Protein AF-A0A356UGP3-F1 (afdb_monomer_lite)

Sequence (72 aa):
MPEGTQADYLLSLSPDGKFLVFEKLDWFDQGSLYVLDLDNGQQVMALVNLQADPGFYGNYYLDSVSTKWAIQ

Structure (mmCIF, N/CA/C/O backbone):
data_AF-A0A356UGP3-F1
#
_entry.id   AF-A0A356UGP3-F1
#
loop_
_atom_site.group_PDB
_atom_site.id
_atom_site.type_symbol
_atom_site.label_atom_id
_atom_site.label_alt_id
_atom_site.label_comp_id
_atom_site.label_asym_id
_atom_site.label_entity_id
_atom_site.label_seq_id
_atom_site.pdbx_PDB_ins_code
_atom_site.Cartn_x
_atom_site.Cartn_y
_atom_site.Cartn_z
_atom_site.occupancy
_atom_site.B_iso_or_equiv
_atom_site.auth_seq_id
_atom_site.auth_comp_id
_atom_site.auth_asym_id
_atom_site.auth_atom_id
_atom_site.pdbx_PDB_model_num
ATOM 1 N N . MET A 1 1 ? 24.454 -0.193 -10.648 1.00 48.38 1 MET A N 1
ATOM 2 C CA . MET A 1 1 ? 23.812 1.043 -10.148 1.00 48.38 1 MET A CA 1
ATOM 3 C C . MET A 1 1 ? 23.997 1.054 -8.634 1.00 48.38 1 MET A C 1
ATOM 5 O O . MET A 1 1 ? 23.881 -0.029 -8.070 1.00 48.38 1 MET A O 1
ATOM 9 N N . PRO A 1 2 ? 24.390 2.173 -8.002 1.00 47.97 2 PRO A N 1
ATOM 10 C CA . PRO A 1 2 ? 24.677 2.204 -6.570 1.00 47.97 2 PRO A CA 1
ATOM 11 C C . PRO A 1 2 ? 23.396 2.023 -5.743 1.00 47.97 2 PRO A C 1
ATOM 13 O O . PRO A 1 2 ?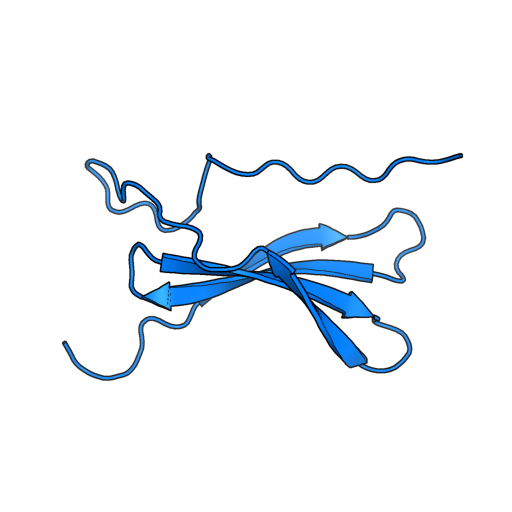 22.297 2.290 -6.225 1.00 47.97 2 PRO A O 1
ATOM 16 N N . GLU A 1 3 ? 23.574 1.535 -4.517 1.00 50.59 3 GLU A N 1
ATOM 17 C CA . GLU A 1 3 ? 22.554 1.351 -3.482 1.00 50.59 3 GLU A CA 1
ATOM 18 C C . GLU A 1 3 ? 21.667 2.601 -3.349 1.00 50.59 3 GLU A C 1
ATOM 20 O O . GLU A 1 3 ? 22.177 3.673 -3.027 1.00 50.59 3 GLU A O 1
ATOM 25 N N . GLY A 1 4 ? 20.357 2.497 -3.608 1.00 55.97 4 GLY A N 1
ATOM 26 C CA . GLY A 1 4 ? 19.453 3.627 -3.340 1.00 55.97 4 GLY A CA 1
ATOM 27 C C . GLY A 1 4 ? 18.231 3.823 -4.236 1.00 55.97 4 GLY A C 1
ATOM 28 O O . GLY A 1 4 ? 17.822 4.963 -4.411 1.00 55.97 4 GLY A O 1
ATOM 29 N N . THR A 1 5 ? 17.613 2.775 -4.784 1.00 56.19 5 THR A N 1
ATOM 30 C CA . THR A 1 5 ? 16.258 2.894 -5.373 1.00 56.19 5 THR A CA 1
ATOM 31 C C . THR A 1 5 ? 15.203 2.218 -4.500 1.00 56.19 5 THR A C 1
ATOM 33 O O . THR A 1 5 ? 14.273 1.604 -4.999 1.00 56.19 5 THR A O 1
ATOM 36 N N . GLN A 1 6 ? 15.344 2.343 -3.175 1.00 65.88 6 GLN A N 1
ATOM 37 C CA . GLN A 1 6 ? 14.242 2.044 -2.263 1.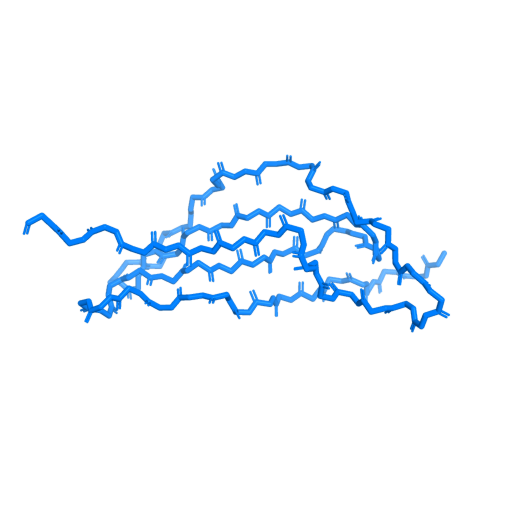00 65.88 6 GLN A CA 1
ATOM 38 C C . GLN A 1 6 ? 13.373 3.296 -2.156 1.00 65.88 6 GLN A C 1
ATOM 40 O O . GLN A 1 6 ? 13.833 4.343 -1.695 1.00 65.88 6 GLN A O 1
ATOM 45 N N . ALA A 1 7 ? 12.137 3.185 -2.622 1.00 75.88 7 A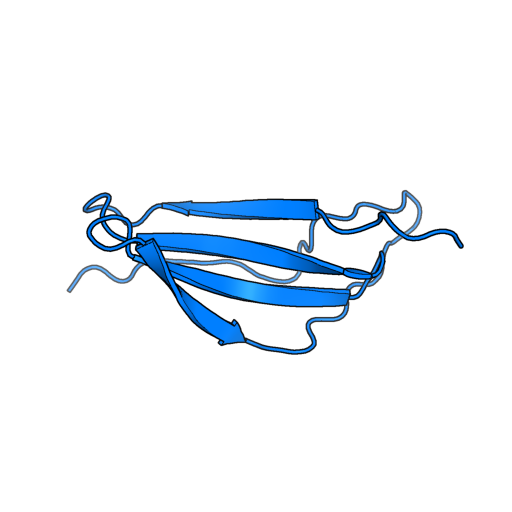LA A N 1
ATOM 46 C CA . ALA A 1 7 ? 11.091 4.175 -2.438 1.00 75.88 7 ALA A CA 1
ATOM 47 C C . ALA A 1 7 ? 9.871 3.472 -1.848 1.00 75.88 7 ALA A C 1
ATOM 49 O O . ALA A 1 7 ? 9.567 2.341 -2.232 1.00 75.88 7 ALA A O 1
ATOM 50 N N . ASP A 1 8 ? 9.188 4.168 -0.942 1.00 83.31 8 ASP A N 1
ATOM 51 C CA . ASP A 1 8 ? 7.935 3.701 -0.370 1.00 83.31 8 ASP A CA 1
ATOM 52 C C . ASP A 1 8 ? 6.786 4.549 -0.926 1.00 83.31 8 ASP A C 1
ATOM 54 O O . ASP A 1 8 ? 6.812 5.784 -0.851 1.00 83.31 8 ASP A O 1
ATOM 58 N N . TYR A 1 9 ? 5.767 3.892 -1.476 1.00 84.31 9 TYR A N 1
ATOM 59 C CA . TYR A 1 9 ? 4.601 4.543 -2.068 1.00 84.31 9 TYR A CA 1
ATOM 60 C C . TYR A 1 9 ? 3.342 4.242 -1.263 1.00 84.31 9 TYR A C 1
ATOM 62 O O . TYR A 1 9 ? 2.943 3.091 -1.093 1.00 84.31 9 TYR A O 1
ATOM 70 N N . LEU A 1 10 ? 2.695 5.296 -0.763 1.00 84.31 10 LEU A N 1
ATOM 71 C CA . LEU A 1 10 ? 1.444 5.184 -0.016 1.00 84.31 10 LEU A CA 1
ATOM 72 C C . LEU A 1 10 ? 0.293 4.904 -0.981 1.00 84.31 10 LEU A C 1
ATOM 74 O O . LEU A 1 10 ? -0.015 5.736 -1.832 1.00 84.31 10 LEU A O 1
ATOM 78 N N . LEU A 1 11 ? -0.380 3.767 -0.810 1.00 86.19 11 LEU A N 1
ATOM 79 C CA . LEU A 1 11 ? -1.495 3.385 -1.675 1.00 86.19 11 LEU A CA 1
ATOM 80 C C . LEU A 1 11 ? -2.846 3.654 -1.022 1.00 86.19 11 LEU A C 1
ATOM 82 O O . LEU A 1 11 ? -3.766 4.138 -1.680 1.00 86.19 11 LEU A O 1
ATOM 86 N N . SER A 1 12 ? -3.006 3.314 0.260 1.00 92.75 12 SER A N 1
ATOM 87 C CA . SER A 1 12 ? -4.311 3.448 0.910 1.00 92.75 12 SER A CA 1
ATOM 88 C C . SER A 1 12 ? -4.246 3.399 2.432 1.00 92.75 12 SER A C 1
ATOM 90 O O . SER A 1 12 ? -3.708 2.452 2.997 1.00 92.75 12 SER A O 1
ATOM 92 N N . LEU A 1 13 ? -4.875 4.373 3.091 1.00 95.00 13 LEU A N 1
ATOM 93 C CA . LEU A 1 13 ? -5.210 4.313 4.516 1.00 95.00 13 LEU A CA 1
ATOM 94 C C . LEU A 1 13 ? -6.579 3.635 4.689 1.00 95.00 13 LEU A C 1
ATOM 96 O O . LEU A 1 13 ? -7.503 3.916 3.920 1.00 95.00 13 LEU A O 1
ATOM 100 N N . SER A 1 14 ? -6.721 2.759 5.682 1.00 95.38 14 SER A N 1
ATOM 101 C CA . SER A 1 14 ? -8.009 2.152 6.020 1.00 95.38 14 SER A CA 1
ATOM 102 C C . SER A 1 14 ? -9.015 3.20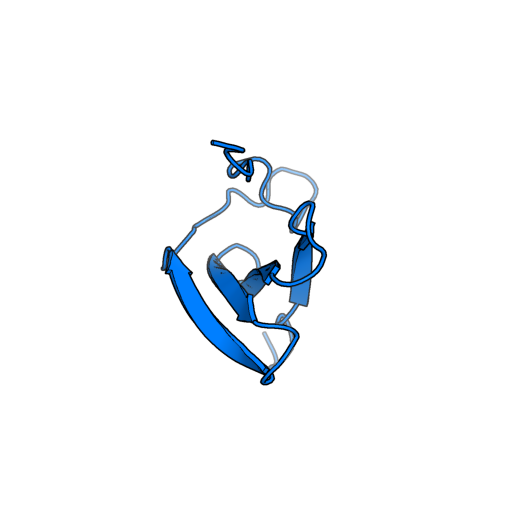0 6.508 1.00 95.38 14 SER A C 1
ATOM 104 O O . SER A 1 14 ? -8.620 4.203 7.104 1.00 95.38 14 SER A O 1
ATOM 106 N N . PRO A 1 15 ? -10.331 2.998 6.294 1.00 95.69 15 PRO A N 1
ATOM 107 C CA . PRO A 1 15 ? -11.349 3.960 6.723 1.00 95.69 15 PRO A CA 1
ATOM 108 C C . PRO A 1 15 ? -11.349 4.244 8.230 1.00 95.69 15 PRO A C 1
ATOM 110 O O . PRO A 1 15 ? -11.711 5.340 8.648 1.00 95.69 15 PRO A O 1
ATOM 113 N N . ASP A 1 16 ? -10.951 3.262 9.040 1.00 95.56 16 ASP A N 1
ATOM 114 C CA . ASP A 1 16 ? -10.819 3.384 10.494 1.00 95.56 16 ASP A CA 1
ATOM 115 C C . ASP A 1 16 ? -9.462 3.957 10.941 1.00 95.56 16 ASP A C 1
ATOM 117 O O . ASP A 1 16 ? -9.249 4.155 12.135 1.00 95.56 16 ASP A O 1
ATOM 121 N N . GLY A 1 17 ? -8.552 4.235 10.002 1.00 95.62 17 GLY A N 1
ATOM 122 C CA . GLY A 1 17 ? -7.241 4.825 10.259 1.00 95.62 17 GLY A CA 1
ATOM 123 C C . GLY A 1 17 ? -6.231 3.893 10.928 1.00 95.62 17 GLY A C 1
ATOM 124 O O . GLY A 1 17 ? -5.190 4.377 11.363 1.00 95.62 17 GLY A O 1
ATOM 125 N N . LYS A 1 18 ? -6.513 2.589 11.027 1.00 96.62 18 LYS A N 1
ATOM 126 C CA . LYS A 1 18 ? -5.653 1.619 11.726 1.00 96.62 18 LYS A CA 1
ATOM 127 C C . LYS A 1 18 ? -4.611 0.949 10.849 1.00 96.62 18 LYS A C 1
ATOM 129 O O . LYS A 1 18 ? -3.588 0.501 11.355 1.00 96.62 18 LYS A O 1
ATOM 134 N N . PHE A 1 19 ? -4.858 0.869 9.547 1.00 97.12 19 PHE A N 1
ATOM 135 C CA . PHE A 1 19 ? -3.996 0.151 8.624 1.00 97.12 19 PHE A CA 1
ATOM 136 C C . PHE A 1 19 ? -3.589 1.022 7.450 1.00 97.12 19 PHE A C 1
ATOM 138 O O . PHE A 1 19 ? -4.397 1.756 6.882 1.00 97.12 19 PHE A O 1
ATOM 145 N N . LEU A 1 20 ? -2.336 0.885 7.040 1.00 96.12 20 LEU A N 1
ATOM 146 C CA . LEU A 1 20 ? -1.790 1.546 5.868 1.00 96.12 20 LEU A CA 1
ATOM 147 C C . LEU A 1 20 ? -1.263 0.503 4.888 1.00 96.12 20 LEU A C 1
ATOM 149 O O . LEU A 1 20 ? -0.391 -0.289 5.235 1.00 96.12 20 LEU A O 1
ATOM 153 N N . VAL A 1 21 ? -1.761 0.533 3.655 1.00 94.38 21 VAL A N 1
ATOM 154 C CA . VAL A 1 21 ? -1.175 -0.216 2.542 1.00 94.38 21 VAL A CA 1
ATOM 155 C C . VAL A 1 21 ? -0.171 0.668 1.827 1.00 94.38 21 VAL A C 1
ATOM 157 O O . VAL A 1 21 ? -0.509 1.767 1.371 1.00 94.38 21 VAL A O 1
ATOM 160 N N . PHE A 1 22 ? 1.048 0.167 1.708 1.00 91.25 22 PHE A N 1
ATOM 161 C CA . PHE A 1 22 ? 2.122 0.824 0.985 1.00 91.25 22 PHE A CA 1
ATOM 162 C C . PHE A 1 22 ? 2.916 -0.196 0.176 1.00 91.25 22 PHE A C 1
ATOM 164 O O . PHE A 1 22 ? 2.966 -1.385 0.500 1.00 91.25 22 PHE A O 1
ATOM 171 N N . GLU A 1 23 ? 3.510 0.280 -0.902 1.00 88.50 23 GLU A N 1
ATOM 172 C CA . GLU A 1 23 ? 4.493 -0.461 -1.670 1.00 88.50 23 GLU A CA 1
ATOM 173 C C . GLU A 1 23 ? 5.887 -0.075 -1.199 1.00 88.50 23 GLU A C 1
ATOM 175 O O . GLU A 1 23 ? 6.138 1.098 -0.930 1.00 88.50 23 GLU A O 1
ATOM 180 N N . LYS A 1 24 ? 6.784 -1.055 -1.146 1.00 88.31 24 LYS A N 1
ATOM 181 C CA . LYS A 1 24 ? 8.217 -0.832 -1.011 1.00 88.31 24 LYS A CA 1
ATOM 182 C C . LYS A 1 24 ? 8.920 -1.393 -2.238 1.00 88.31 24 LYS A C 1
ATOM 184 O O . LYS A 1 24 ? 8.766 -2.579 -2.541 1.00 88.31 24 LYS A O 1
ATOM 189 N N . LEU A 1 25 ? 9.684 -0.545 -2.920 1.00 83.81 25 LEU A N 1
ATOM 190 C CA . LEU A 1 25 ? 10.517 -0.960 -4.043 1.00 83.81 25 LEU A CA 1
ATOM 191 C C . LEU A 1 25 ? 11.822 -1.582 -3.553 1.00 83.81 25 LEU A C 1
ATOM 193 O O . LEU A 1 25 ? 12.540 -0.996 -2.741 1.00 83.81 25 LEU A O 1
ATOM 197 N N . ASP A 1 26 ? 12.143 -2.748 -4.100 1.00 81.62 26 ASP A N 1
ATOM 198 C CA . ASP A 1 26 ? 13.448 -3.393 -3.964 1.00 81.62 26 ASP A CA 1
ATOM 199 C C . ASP A 1 26 ? 14.366 -3.014 -5.141 1.00 81.62 26 ASP A C 1
ATOM 201 O O . ASP A 1 26 ? 15.593 -2.988 -5.003 1.00 81.62 26 ASP A O 1
ATOM 205 N N . TRP A 1 27 ? 13.769 -2.692 -6.296 1.00 80.38 27 TRP A N 1
ATOM 206 C CA . TRP A 1 27 ? 14.434 -2.234 -7.514 1.00 80.38 27 TRP A CA 1
ATOM 207 C C . TRP A 1 27 ? 13.528 -1.291 -8.323 1.00 80.38 27 TRP A C 1
ATOM 209 O O . TRP A 1 27 ? 12.360 -1.109 -7.996 1.00 80.38 27 TRP A O 1
ATOM 219 N N . PHE A 1 28 ? 14.050 -0.683 -9.394 1.00 75.88 28 PHE A N 1
ATOM 220 C CA . PHE A 1 28 ? 13.326 0.358 -10.142 1.00 75.88 28 PHE A CA 1
ATOM 221 C C . PHE A 1 28 ? 12.002 -0.111 -10.776 1.00 75.88 28 PHE A C 1
ATOM 223 O O . PHE A 1 28 ? 11.142 0.715 -11.060 1.00 75.88 28 PHE A O 1
ATOM 230 N N . ASP A 1 29 ? 11.855 -1.408 -11.025 1.00 79.38 29 ASP A N 1
ATOM 231 C CA . AS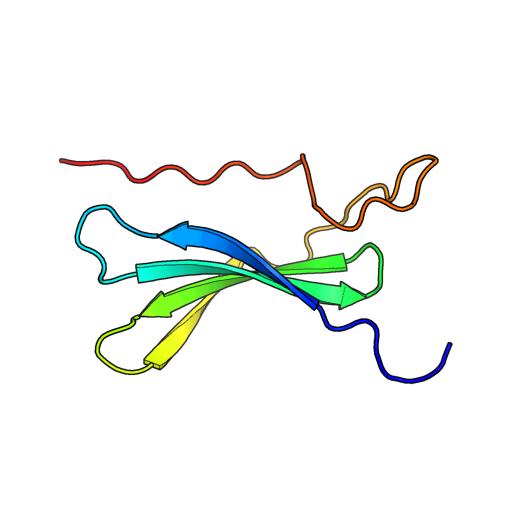P A 1 29 ? 10.680 -2.052 -11.613 1.00 79.38 29 ASP A CA 1
ATOM 232 C C . ASP A 1 29 ? 10.143 -3.191 -10.735 1.00 79.38 29 ASP A C 1
ATOM 234 O O . ASP A 1 29 ? 9.291 -3.954 -11.184 1.00 79.38 29 ASP A O 1
ATOM 238 N N . GLN A 1 30 ? 10.641 -3.335 -9.503 1.00 83.56 30 GLN A N 1
ATOM 239 C CA . GLN A 1 30 ? 10.300 -4.454 -8.632 1.00 83.56 30 GLN A CA 1
ATOM 240 C C . GLN A 1 30 ? 10.035 -4.000 -7.198 1.00 83.56 30 GLN A C 1
ATOM 242 O O . GLN A 1 30 ? 10.847 -3.299 -6.592 1.00 83.56 30 GLN A O 1
ATOM 247 N N . GLY A 1 31 ? 8.941 -4.490 -6.623 1.00 87.25 31 GLY A N 1
ATOM 248 C CA . GLY A 1 31 ? 8.567 -4.202 -5.245 1.00 87.25 31 GLY A CA 1
ATOM 249 C C . GLY A 1 31 ? 7.658 -5.251 -4.618 1.00 87.25 31 GLY A C 1
ATOM 250 O O . GLY A 1 31 ? 7.350 -6.300 -5.193 1.00 87.25 31 GLY A O 1
ATOM 251 N N . SER A 1 32 ? 7.235 -4.958 -3.395 1.00 89.94 32 SER A N 1
ATOM 252 C CA . SER A 1 32 ? 6.293 -5.768 -2.624 1.00 89.94 32 SER A CA 1
ATOM 253 C C . SER A 1 32 ? 5.288 -4.872 -1.903 1.00 89.94 32 SER A C 1
ATOM 255 O O . SER A 1 32 ? 5.600 -3.743 -1.518 1.00 89.94 32 SER A O 1
ATOM 257 N N . LEU A 1 33 ? 4.075 -5.385 -1.690 1.00 91.38 33 LEU A N 1
ATOM 258 C CA . LEU A 1 33 ? 3.048 -4.694 -0.911 1.00 91.38 33 LEU A CA 1
ATOM 259 C C . LEU A 1 33 ? 3.117 -5.098 0.544 1.00 91.38 33 LEU A C 1
ATOM 261 O O . LEU A 1 33 ? 3.199 -6.283 0.883 1.00 91.38 33 LEU A O 1
ATOM 265 N N . TYR A 1 34 ? 2.952 -4.102 1.394 1.00 93.94 34 TYR A N 1
ATOM 266 C CA . TYR A 1 34 ? 2.908 -4.253 2.828 1.00 93.94 34 TYR A CA 1
ATOM 267 C C . TYR A 1 34 ? 1.636 -3.633 3.386 1.00 93.94 34 TYR A C 1
ATOM 269 O O . TYR A 1 34 ? 1.110 -2.646 2.868 1.00 93.94 34 TYR A O 1
ATOM 277 N N . VAL A 1 35 ? 1.164 -4.219 4.479 1.00 96.31 35 VAL A N 1
ATOM 278 C CA . VAL A 1 35 ? 0.162 -3.636 5.363 1.00 96.31 35 VAL A CA 1
ATOM 279 C C . VAL A 1 35 ? 0.856 -3.322 6.680 1.00 96.31 35 VAL A C 1
ATOM 281 O O . VAL A 1 35 ? 1.415 -4.215 7.317 1.00 96.31 35 VAL A O 1
ATOM 284 N N . LEU A 1 36 ? 0.841 -2.052 7.066 1.00 97.25 36 LEU A N 1
ATOM 285 C CA . LEU A 1 36 ? 1.303 -1.562 8.358 1.00 97.25 36 LEU A CA 1
ATOM 286 C C . LEU A 1 36 ? 0.102 -1.399 9.288 1.00 97.25 36 LEU A C 1
ATOM 288 O O . LEU A 1 36 ? -0.835 -0.675 8.956 1.00 97.25 36 LEU A O 1
ATOM 292 N N . ASP A 1 37 ? 0.162 -2.035 10.451 1.00 97.81 37 ASP A N 1
ATOM 293 C CA . ASP A 1 37 ? -0.670 -1.718 11.608 1.00 97.81 37 ASP A CA 1
ATOM 294 C C . ASP A 1 37 ? -0.104 -0.460 12.290 1.00 97.81 37 ASP A C 1
ATOM 296 O O . ASP A 1 37 ? 1.059 -0.420 12.702 1.00 97.81 37 ASP A O 1
ATOM 300 N N . LEU A 1 38 ? -0.914 0.596 12.358 1.00 96.94 38 LEU A N 1
ATOM 301 C CA . LEU A 1 38 ? -0.518 1.899 12.892 1.00 96.94 38 LEU A CA 1
ATOM 302 C C . LEU A 1 38 ? -0.600 1.975 14.422 1.00 96.94 38 LEU A C 1
ATOM 304 O O . LEU A 1 38 ? 0.009 2.873 15.004 1.00 96.94 38 LEU A O 1
ATOM 308 N N . ASP A 1 39 ? -1.295 1.043 15.076 1.00 97.06 39 ASP A N 1
ATOM 309 C CA . ASP A 1 39 ? -1.402 1.008 16.536 1.00 97.06 39 ASP A CA 1
ATOM 310 C C . ASP A 1 39 ? -0.119 0.443 17.167 1.00 97.06 39 ASP A C 1
ATOM 312 O O . ASP A 1 39 ? 0.318 0.903 18.225 1.00 97.06 39 ASP A O 1
ATOM 316 N N . ASN A 1 40 ? 0.502 -0.556 16.528 1.00 97.00 40 ASN A N 1
ATOM 317 C CA . ASN A 1 40 ? 1.673 -1.262 17.070 1.00 97.00 40 ASN A CA 1
ATOM 318 C C . ASN A 1 40 ? 2.928 -1.224 16.177 1.00 97.00 40 ASN A C 1
ATOM 320 O O . ASN A 1 40 ? 3.993 -1.672 16.609 1.00 97.00 40 ASN A O 1
ATOM 324 N N . GLY A 1 41 ? 2.836 -0.686 14.960 1.00 96.25 41 GLY A N 1
ATOM 325 C CA . GLY A 1 41 ? 3.956 -0.582 14.024 1.00 96.25 41 GLY A CA 1
ATOM 326 C C . GLY A 1 41 ? 4.307 -1.887 13.301 1.00 96.25 41 GLY A C 1
ATOM 327 O O . GLY A 1 41 ? 5.312 -1.938 12.587 1.00 96.25 41 GLY A O 1
ATOM 328 N N . GLN A 1 42 ? 3.527 -2.954 13.484 1.00 97.44 42 GLN A N 1
ATOM 329 C CA . GLN A 1 42 ? 3.778 -4.239 12.848 1.00 97.44 42 GLN A CA 1
ATOM 330 C C . GLN A 1 42 ? 3.500 -4.154 11.349 1.00 97.44 42 GLN A C 1
ATOM 332 O O . GLN A 1 42 ? 2.464 -3.664 10.908 1.00 97.44 42 GLN A O 1
ATOM 337 N N . GLN A 1 43 ? 4.424 -4.691 10.557 1.00 95.00 43 GLN A N 1
ATOM 338 C CA . GLN A 1 43 ? 4.296 -4.765 9.108 1.00 95.00 43 GLN A CA 1
ATOM 339 C C . GLN A 1 43 ? 4.130 -6.213 8.667 1.00 95.00 43 GLN A C 1
ATOM 341 O O . GLN A 1 43 ? 4.861 -7.101 9.114 1.00 95.00 43 GLN A O 1
ATOM 346 N N . VAL A 1 44 ? 3.189 -6.440 7.756 1.00 95.31 44 VAL A N 1
ATOM 347 C CA . VAL A 1 44 ? 2.979 -7.729 7.097 1.00 95.31 44 VAL A CA 1
ATOM 348 C C . VAL A 1 44 ? 3.100 -7.536 5.597 1.00 95.31 44 VAL A C 1
ATOM 350 O O . VAL A 1 44 ? 2.450 -6.677 5.010 1.00 95.31 44 VAL A O 1
ATOM 353 N N . MET A 1 45 ? 3.931 -8.361 4.977 1.00 93.62 45 MET A N 1
ATOM 354 C CA . MET A 1 45 ? 4.057 -8.441 3.529 1.00 93.62 45 MET A CA 1
ATOM 355 C C . MET A 1 45 ? 2.833 -9.175 2.965 1.00 93.62 45 MET A C 1
ATOM 357 O O . MET A 1 45 ? 2.611 -10.345 3.278 1.00 93.62 45 MET A O 1
ATOM 361 N N . ALA A 1 46 ? 2.016 -8.477 2.180 1.00 91.75 46 ALA A N 1
ATOM 362 C CA . ALA A 1 46 ? 0.751 -8.987 1.652 1.00 91.75 46 ALA A CA 1
ATOM 363 C C . ALA A 1 46 ? 0.893 -9.591 0.249 1.00 91.75 46 ALA A C 1
ATOM 365 O O . ALA A 1 46 ? 0.186 -10.540 -0.090 1.00 91.75 46 ALA A O 1
ATOM 366 N N . LEU A 1 47 ? 1.805 -9.052 -0.563 1.00 88.50 47 LEU A N 1
ATOM 367 C CA . LEU A 1 47 ? 2.080 -9.526 -1.917 1.00 88.50 47 LEU A CA 1
ATOM 368 C C . LEU A 1 47 ? 3.558 -9.313 -2.248 1.00 88.50 47 LEU A C 1
ATOM 370 O O . LEU A 1 47 ? 4.119 -8.278 -1.894 1.00 88.50 47 LEU A O 1
ATOM 374 N N . VAL A 1 48 ? 4.170 -10.282 -2.929 1.00 88.25 48 VAL A N 1
ATOM 375 C CA . VAL A 1 48 ? 5.614 -10.308 -3.203 1.00 88.25 48 VAL A CA 1
ATOM 376 C C . VAL A 1 48 ? 5.913 -10.315 -4.688 1.00 88.25 48 VAL A C 1
ATOM 378 O O . VAL A 1 48 ? 5.124 -10.851 -5.467 1.00 88.25 48 VAL A O 1
ATOM 381 N N . ASN A 1 49 ? 7.092 -9.803 -5.049 1.00 82.81 49 ASN A N 1
ATOM 382 C CA . ASN A 1 49 ? 7.623 -9.822 -6.414 1.00 82.81 49 ASN A CA 1
ATOM 383 C C . ASN A 1 49 ? 6.654 -9.215 -7.434 1.00 82.81 49 ASN A C 1
ATOM 385 O O . ASN A 1 49 ? 6.437 -9.772 -8.512 1.00 82.81 49 ASN A O 1
ATOM 389 N N . LEU A 1 50 ? 6.064 -8.073 -7.083 1.00 83.12 50 LEU A N 1
ATOM 390 C CA . LEU A 1 50 ? 5.383 -7.249 -8.063 1.00 83.12 50 LEU A CA 1
ATOM 391 C C . LEU A 1 50 ? 6.423 -6.696 -9.024 1.00 83.12 50 LEU A C 1
ATOM 393 O O . LEU A 1 50 ? 7.396 -6.085 -8.587 1.00 83.12 50 LEU A O 1
ATOM 397 N N . GLN A 1 51 ? 6.205 -6.924 -10.314 1.00 82.62 51 GLN A N 1
ATOM 398 C CA . GLN A 1 51 ? 7.044 -6.379 -11.366 1.00 82.62 51 GLN A CA 1
ATOM 399 C C . GLN A 1 51 ? 6.223 -5.434 -12.239 1.00 82.62 51 GLN A C 1
ATOM 401 O O . GLN A 1 51 ? 5.161 -5.807 -12.743 1.00 82.62 51 GLN A O 1
ATOM 406 N N . ALA A 1 52 ? 6.725 -4.214 -12.383 1.00 74.44 52 ALA A N 1
ATOM 407 C CA . ALA A 1 52 ? 6.182 -3.162 -13.224 1.00 74.44 52 ALA A CA 1
ATOM 408 C C . ALA A 1 52 ? 6.837 -3.184 -14.598 1.00 74.44 52 ALA A C 1
ATOM 410 O O . ALA A 1 52 ? 8.029 -3.458 -14.706 1.00 74.44 52 ALA A O 1
ATOM 411 N N . ASP A 1 53 ? 6.109 -2.777 -15.635 1.00 75.44 53 ASP A N 1
ATOM 412 C CA . ASP A 1 53 ? 6.791 -2.164 -16.771 1.00 75.44 53 ASP A CA 1
ATOM 413 C C . ASP A 1 53 ? 7.047 -0.691 -16.400 1.00 75.44 53 ASP A C 1
ATOM 415 O O . ASP A 1 53 ? 6.081 0.047 -16.194 1.00 75.44 53 ASP A O 1
ATOM 419 N N . PRO A 1 54 ? 8.309 -0.232 -16.296 1.00 69.44 54 PRO A N 1
ATOM 420 C CA . PRO A 1 54 ? 8.614 1.170 -15.990 1.00 69.44 54 PRO A CA 1
AT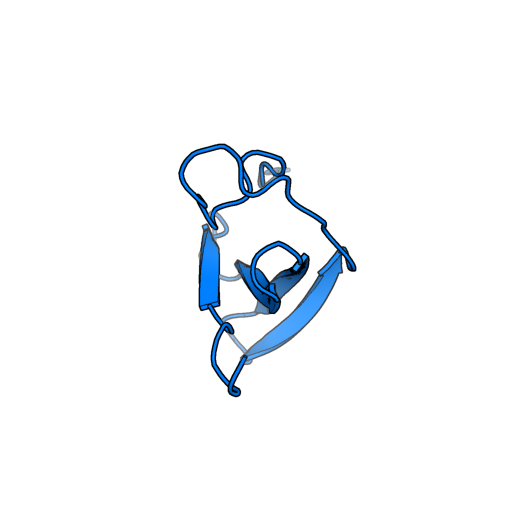OM 421 C C . PRO A 1 54 ? 8.051 2.148 -17.041 1.00 69.44 54 PRO A C 1
ATOM 423 O O . PRO A 1 54 ? 7.966 3.359 -16.798 1.00 69.44 54 PRO A O 1
ATOM 426 N N . GLY A 1 55 ? 7.663 1.649 -18.220 1.00 70.62 55 GLY A N 1
ATOM 427 C CA . GLY A 1 55 ? 7.113 2.435 -19.310 1.00 70.62 55 GLY A CA 1
ATOM 428 C C . GLY A 1 55 ? 8.111 3.454 -19.866 1.00 70.62 55 GLY A C 1
ATOM 429 O O . GLY A 1 55 ? 9.272 3.541 -19.468 1.00 70.62 55 GLY A O 1
ATOM 430 N N . PHE A 1 56 ? 7.653 4.276 -20.811 1.00 66.75 56 PHE A N 1
ATOM 431 C CA . PHE A 1 56 ? 8.526 5.226 -21.516 1.00 66.75 56 PHE A CA 1
ATOM 432 C C . PHE A 1 56 ? 9.129 6.313 -20.605 1.00 66.75 56 PHE A C 1
ATOM 434 O O . PHE A 1 56 ? 10.203 6.834 -20.898 1.00 66.75 56 PHE A O 1
ATOM 441 N N . TYR A 1 57 ? 8.451 6.654 -19.503 1.00 67.25 57 TYR A N 1
ATOM 442 C CA . TYR A 1 57 ? 8.869 7.718 -18.582 1.00 67.25 57 TYR A CA 1
ATOM 443 C C . TYR A 1 57 ? 9.542 7.215 -17.300 1.00 67.25 57 TYR A C 1
ATOM 445 O O . TYR A 1 57 ? 9.970 8.043 -16.498 1.00 67.25 57 TYR A O 1
ATOM 453 N N . GLY A 1 58 ? 9.656 5.899 -17.095 1.00 64.06 58 GLY A N 1
ATOM 454 C CA . GLY A 1 58 ? 10.172 5.361 -15.836 1.00 64.06 58 GLY A CA 1
ATOM 455 C C . GLY A 1 58 ? 9.281 5.732 -14.652 1.00 64.06 58 GLY A C 1
ATOM 456 O O . GLY A 1 58 ? 9.788 6.115 -13.601 1.00 64.06 58 GLY A O 1
ATOM 457 N N . ASN A 1 59 ? 7.957 5.706 -14.835 1.00 59.56 59 ASN A N 1
ATOM 458 C CA . ASN A 1 59 ? 7.043 5.978 -13.731 1.00 59.56 59 ASN A CA 1
ATOM 459 C C . ASN A 1 59 ? 7.119 4.804 -12.752 1.00 59.56 59 ASN A C 1
ATOM 461 O O . ASN A 1 59 ? 6.646 3.714 -13.041 1.00 59.56 59 ASN A O 1
ATOM 465 N N . TYR A 1 60 ? 7.719 5.057 -11.593 1.00 63.12 60 TYR A N 1
ATOM 466 C CA . TYR A 1 60 ? 7.941 4.076 -10.526 1.00 63.12 60 TYR A CA 1
ATOM 467 C C . TYR A 1 60 ? 6.672 3.712 -9.740 1.00 63.12 60 TYR A C 1
ATOM 469 O O . TYR A 1 60 ? 6.706 2.830 -8.891 1.00 63.12 60 TYR A O 1
ATOM 477 N N . TYR A 1 61 ? 5.564 4.418 -9.990 1.00 61.53 61 TYR A N 1
ATOM 478 C CA . TYR A 1 61 ? 4.258 4.071 -9.441 1.00 61.53 61 TYR A CA 1
ATOM 479 C C . TYR A 1 61 ? 3.647 2.972 -10.302 1.00 61.53 61 TYR A C 1
ATOM 481 O O . TYR A 1 61 ? 3.287 3.221 -11.455 1.00 61.53 61 TYR A O 1
ATOM 489 N N . LEU A 1 62 ? 3.491 1.783 -9.729 1.00 61.31 62 LEU A N 1
ATOM 490 C CA . LEU A 1 62 ? 2.720 0.718 -10.347 1.00 61.31 62 LEU A CA 1
ATOM 491 C C . LEU A 1 62 ? 1.258 1.157 -10.503 1.00 61.31 62 LEU A C 1
ATOM 493 O O . LEU A 1 62 ? 0.512 1.257 -9.531 1.00 61.31 62 LEU A O 1
ATOM 497 N N . ASP A 1 63 ? 0.814 1.358 -11.741 1.00 64.06 63 ASP A N 1
ATOM 498 C CA . ASP A 1 63 ? -0.612 1.451 -12.085 1.00 64.06 63 ASP A CA 1
ATOM 499 C C . ASP A 1 63 ? -1.317 0.081 -12.030 1.00 64.06 63 ASP A C 1
ATOM 501 O O . ASP A 1 63 ? -2.538 -0.020 -12.161 1.00 64.06 63 ASP A O 1
ATOM 505 N N . SER A 1 64 ? -0.543 -0.986 -11.821 1.00 66.06 64 SER A N 1
ATOM 506 C CA . SER A 1 64 ? -0.993 -2.369 -11.941 1.00 66.06 64 SER A CA 1
ATOM 507 C C . SER A 1 64 ? -1.744 -2.878 -10.708 1.00 66.06 64 SER A C 1
ATOM 509 O O . SER A 1 64 ? -2.365 -3.940 -10.764 1.00 66.06 64 SER A O 1
ATOM 511 N N . VAL A 1 65 ? -1.712 -2.140 -9.593 1.00 77.88 65 VAL A N 1
ATOM 512 C CA . VAL A 1 65 ? -2.383 -2.520 -8.344 1.00 77.88 65 VAL A CA 1
ATOM 513 C C . VAL A 1 65 ? -3.367 -1.439 -7.916 1.00 77.88 65 VAL A C 1
ATOM 515 O O . VAL A 1 65 ? -3.027 -0.268 -7.786 1.00 77.88 65 VAL A O 1
ATOM 518 N N . SER A 1 66 ? -4.593 -1.857 -7.601 1.00 81.69 66 SER A N 1
ATOM 519 C CA . SER A 1 66 ? -5.559 -1.022 -6.887 1.00 81.69 66 SER A CA 1
ATOM 520 C C . SER A 1 66 ? -5.917 -1.655 -5.547 1.00 81.69 66 SER A C 1
ATOM 522 O O . SER A 1 66 ? -6.334 -2.814 -5.509 1.00 81.69 66 SER A O 1
ATOM 524 N N . THR A 1 67 ? -5.835 -0.881 -4.469 1.00 86.44 67 THR A N 1
ATOM 525 C CA . THR A 1 67 ? -6.233 -1.314 -3.124 1.00 86.44 67 THR A CA 1
ATOM 526 C C . THR A 1 67 ? -7.629 -0.796 -2.797 1.00 86.44 67 THR A C 1
ATOM 528 O O . THR A 1 67 ? -7.934 0.374 -3.031 1.00 86.44 67 THR A O 1
ATOM 531 N N . LYS A 1 68 ? -8.492 -1.653 -2.241 1.00 88.75 68 LYS A N 1
ATOM 532 C CA . LYS A 1 68 ? -9.830 -1.271 -1.767 1.00 88.75 68 LYS A CA 1
ATOM 533 C C . LYS A 1 68 ? -10.120 -1.923 -0.425 1.00 88.75 68 LYS A C 1
ATOM 535 O O . LYS A 1 68 ? -9.932 -3.126 -0.270 1.00 88.75 68 LYS A O 1
ATOM 540 N N . TRP A 1 69 ? -10.639 -1.138 0.511 1.00 91.50 69 TRP A N 1
ATOM 541 C CA . TRP A 1 69 ? -11.136 -1.642 1.785 1.00 91.50 69 TRP A CA 1
ATOM 542 C C . TRP A 1 69 ? -12.591 -2.075 1.630 1.00 91.50 69 TRP A C 1
ATOM 544 O O . TRP A 1 69 ? -13.433 -1.288 1.195 1.00 91.50 69 TRP A O 1
ATOM 554 N N . ALA A 1 70 ? -12.885 -3.327 1.973 1.00 88.25 70 ALA A N 1
ATOM 555 C CA . ALA A 1 70 ? -14.257 -3.796 2.092 1.00 88.25 70 ALA A CA 1
ATOM 556 C C . ALA A 1 70 ? -14.778 -3.428 3.485 1.00 88.25 70 ALA A C 1
ATOM 558 O O . ALA A 1 70 ? -14.189 -3.822 4.490 1.00 88.25 70 ALA A O 1
ATOM 559 N N . ILE A 1 71 ? -15.868 -2.667 3.535 1.00 79.38 71 ILE A N 1
ATOM 560 C CA . ILE A 1 71 ? -16.604 -2.404 4.771 1.00 79.38 71 ILE A CA 1
ATOM 561 C C . ILE A 1 71 ? -17.708 -3.461 4.829 1.00 79.38 71 ILE A C 1
ATOM 563 O O . ILE A 1 71 ? -18.463 -3.594 3.863 1.00 79.38 71 ILE A O 1
ATOM 567 N N . GLN A 1 72 ? -17.728 -4.255 5.899 1.00 62.94 72 GLN A N 1
ATOM 568 C CA . GLN A 1 72 ? -18.791 -5.229 6.163 1.00 62.94 72 GLN A CA 1
ATOM 569 C C . GLN A 1 72 ? -20.025 -4.552 6.753 1.00 62.94 72 GLN A C 1
ATOM 571 O O . GLN A 1 72 ? -19.847 -3.578 7.520 1.00 62.94 72 GLN A O 1
#

Foldseek 3Di:
DDPDPWDKAWADADPVRQKTWIWTAPDLFWIFIWIAGPVPRDIDTPGHTHGHDCPPPSVSDPPPDHDDDDDD

Radius of gyration: 13.26 Å; chains: 1; bounding box: 44×18×39 Å

Secondary structure (DSSP, 8-state):
--S----EEEEEE-TTSSEEEEEEEEETTEEEEEEEETTT--EEEEEEEEE---TTTT--S-TT----PPP-

pLDDT: mean 82.03, std 13.84, range [47.97, 97.81]